Protein AF-A0A524JL14-F1 (afdb_monomer_lite)

Foldseek 3Di:
DDDDDPDDDPPPPPDDPVRVVVVVVVVLVVVLVVVLVVVVVPVPDDVLVNVLVVLVSVLVPDDPVVVVSNVVSVVVNVCSVVDDDPPPVPDDD

Structure (mmCIF, N/CA/C/O backbone):
data_AF-A0A524JL14-F1
#
_entry.id   AF-A0A524JL14-F1
#
loop_
_atom_site.group_PDB
_atom_site.id
_atom_site.type_symbol
_atom_site.label_atom_id
_atom_site.label_alt_id
_atom_site.label_comp_id
_atom_site.label_asym_id
_atom_site.label_entity_id
_atom_site.label_seq_id
_atom_site.pdbx_PDB_ins_code
_atom_site.Cartn_x
_atom_site.Cartn_y
_atom_site.Cartn_z
_atom_site.occupancy
_atom_site.B_iso_or_equiv
_atom_site.auth_seq_id
_atom_site.auth_comp_id
_atom_site.auth_asym_id
_atom_site.auth_atom_id
_atom_site.pdbx_PDB_model_num
ATOM 1 N N . MET A 1 1 ? -1.664 19.562 63.722 1.00 49.75 1 MET A N 1
ATOM 2 C CA . MET A 1 1 ? -2.438 18.529 63.011 1.00 49.75 1 MET A CA 1
ATOM 3 C C . MET A 1 1 ? -3.417 19.235 62.099 1.00 49.75 1 MET A C 1
ATOM 5 O O . MET A 1 1 ? -4.363 19.828 62.595 1.00 49.75 1 MET A O 1
ATOM 9 N N . SER A 1 2 ? -3.127 19.238 60.804 1.00 41.62 2 SER A N 1
ATOM 10 C CA . SER A 1 2 ? -4.097 19.489 59.739 1.00 41.62 2 SER A CA 1
ATOM 11 C C . SER A 1 2 ? -3.533 18.813 58.496 1.00 41.62 2 SER A C 1
ATOM 13 O O . SER A 1 2 ? -2.600 19.313 57.866 1.00 41.62 2 SER A O 1
ATOM 15 N N . GLU A 1 3 ? -4.039 17.610 58.268 1.00 54.53 3 GLU A N 1
ATOM 16 C CA . GLU A 1 3 ? -4.017 16.888 57.003 1.00 54.53 3 GLU A CA 1
ATOM 17 C C . GLU A 1 3 ? -4.436 17.834 55.879 1.00 54.53 3 GLU A C 1
ATOM 19 O O . GLU A 1 3 ? -5.479 18.462 56.023 1.00 54.53 3 GLU A O 1
ATOM 24 N N . ILE A 1 4 ? -3.652 17.923 54.802 1.00 49.28 4 ILE A N 1
ATOM 25 C CA . ILE A 1 4 ? -4.168 17.858 53.427 1.00 49.28 4 ILE A CA 1
ATOM 26 C C . ILE A 1 4 ? -3.069 17.182 52.602 1.00 49.28 4 ILE A C 1
ATOM 28 O O . ILE A 1 4 ? -2.092 17.807 52.184 1.00 49.28 4 ILE A O 1
ATOM 32 N N . GLU A 1 5 ? -3.218 15.870 52.435 1.00 45.69 5 GLU A N 1
ATOM 33 C CA . GLU A 1 5 ? -2.662 15.127 51.310 1.00 45.69 5 GLU A CA 1
ATOM 34 C C . GLU A 1 5 ? -3.152 15.813 50.030 1.00 45.69 5 GLU A C 1
ATOM 36 O O . GLU A 1 5 ? -4.340 15.777 49.712 1.00 45.69 5 GLU A O 1
ATOM 41 N N . ASN A 1 6 ? -2.256 16.485 49.307 1.00 49.31 6 ASN A N 1
ATOM 42 C CA . ASN A 1 6 ? -2.562 16.884 47.940 1.00 49.31 6 ASN A CA 1
ATOM 43 C C . ASN A 1 6 ? -2.505 15.624 47.086 1.00 49.31 6 ASN A C 1
ATOM 45 O O . ASN A 1 6 ? -1.435 15.178 46.673 1.00 49.31 6 ASN A O 1
ATOM 49 N N . ALA A 1 7 ? -3.696 15.057 46.923 1.00 46.69 7 ALA A N 1
ATOM 50 C CA . ALA A 1 7 ? -4.021 13.939 46.074 1.00 46.69 7 ALA A CA 1
ATOM 51 C C . ALA A 1 7 ? -3.339 14.049 44.707 1.00 46.69 7 ALA A C 1
ATOM 53 O O . ALA A 1 7 ? -3.404 15.072 44.021 1.00 46.69 7 ALA A O 1
ATOM 54 N N . GLU A 1 8 ? -2.716 12.936 44.337 1.00 49.84 8 GLU A N 1
ATOM 55 C CA . GLU A 1 8 ? -2.491 12.511 42.968 1.00 49.84 8 GLU A CA 1
ATOM 56 C C . GLU A 1 8 ? -3.744 12.798 42.129 1.00 49.84 8 GLU A C 1
ATOM 58 O O . GLU A 1 8 ? -4.789 12.188 42.323 1.00 49.84 8 GLU A O 1
ATOM 63 N N . ASN A 1 9 ? -3.641 13.739 41.197 1.00 47.50 9 ASN A N 1
ATOM 64 C CA . ASN A 1 9 ? -4.591 13.883 40.099 1.00 47.50 9 ASN A CA 1
ATOM 65 C C . ASN A 1 9 ? -3.782 14.089 38.818 1.00 47.50 9 ASN A C 1
ATOM 67 O O . ASN A 1 9 ? -3.784 15.145 38.192 1.00 47.50 9 ASN A O 1
ATOM 71 N N . THR A 1 10 ? -3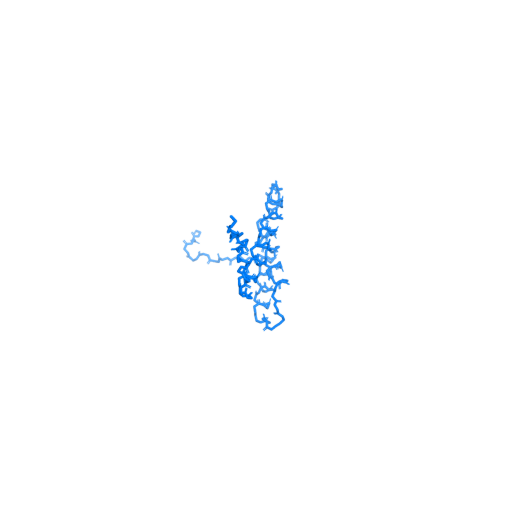.029 13.058 38.444 1.00 47.94 10 THR A N 1
ATOM 72 C CA . THR A 1 10 ? -2.734 12.808 37.037 1.00 47.94 10 THR A CA 1
ATOM 73 C C . THR A 1 10 ? -4.049 12.357 36.411 1.00 47.94 10 THR A C 1
ATOM 75 O O . THR A 1 10 ? -4.387 11.175 36.436 1.00 47.94 10 THR A O 1
ATOM 78 N N . GLU A 1 11 ? -4.833 13.319 35.919 1.00 47.31 11 GLU A N 1
ATOM 79 C CA . GLU A 1 11 ? -5.930 13.052 34.992 1.00 47.31 11 GLU A CA 1
ATOM 80 C C . GLU A 1 11 ? -5.366 12.204 33.849 1.00 47.31 11 GLU A C 1
ATOM 82 O O . GLU A 1 11 ? -4.603 12.671 33.005 1.00 47.31 11 GLU A O 1
ATOM 87 N N . ASN A 1 12 ? -5.707 10.917 33.855 1.00 52.88 12 ASN A N 1
ATOM 88 C CA . ASN A 1 12 ? -5.639 10.087 32.667 1.00 52.88 12 ASN A CA 1
ATOM 89 C C . ASN A 1 12 ? -6.726 10.640 31.737 1.00 52.88 12 ASN A C 1
ATOM 91 O O . ASN A 1 12 ? -7.866 10.178 31.776 1.00 52.88 12 ASN A O 1
ATOM 95 N N . GLU A 1 13 ? -6.406 11.692 30.977 1.00 60.47 13 GLU A N 1
ATOM 96 C CA . GLU A 1 13 ? -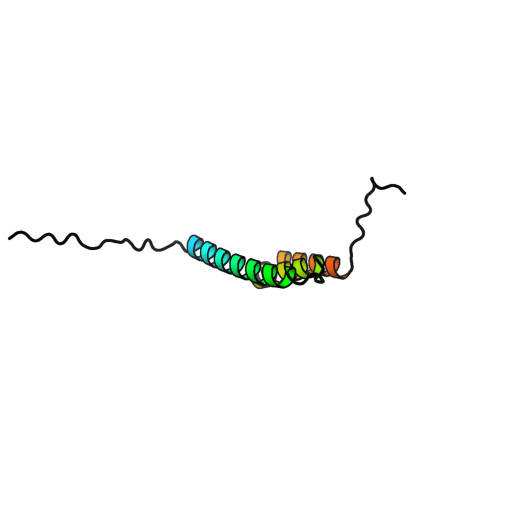7.272 12.182 29.908 1.00 60.47 13 GLU A CA 1
ATOM 97 C C . GLU A 1 13 ? -7.522 11.010 28.958 1.00 60.47 13 GLU A C 1
ATOM 99 O O . GLU A 1 13 ? -6.633 10.524 28.251 1.00 60.47 13 GLU A O 1
ATOM 104 N N . GLU A 1 14 ? -8.736 10.473 29.023 1.00 68.12 14 GLU A N 1
ATOM 105 C CA . GLU A 1 14 ? -9.123 9.325 28.231 1.00 68.12 14 GLU A CA 1
ATOM 106 C C . GLU A 1 14 ? -9.179 9.769 26.767 1.00 68.12 14 GLU A C 1
ATOM 108 O O . GLU A 1 14 ? -10.107 10.463 26.350 1.00 68.12 14 GLU A O 1
ATOM 113 N N . LYS A 1 15 ? -8.148 9.398 25.992 1.00 72.19 15 LYS A N 1
ATOM 114 C CA . LYS A 1 15 ? -8.047 9.736 24.566 1.00 72.19 15 LYS A CA 1
ATOM 115 C C . LYS A 1 15 ? -9.356 9.403 23.854 1.00 72.19 15 LYS A C 1
ATOM 117 O O . LYS A 1 15 ? -9.902 8.300 24.006 1.00 72.19 15 LYS A O 1
ATOM 122 N N . THR A 1 16 ? -9.836 10.338 23.046 1.00 80.94 16 THR A N 1
ATOM 123 C CA . THR A 1 16 ? -11.016 10.133 22.208 1.00 80.94 16 THR A CA 1
ATOM 124 C C . THR A 1 16 ? -10.781 8.974 21.237 1.00 80.94 16 THR A C 1
ATOM 126 O O . THR A 1 16 ? -9.648 8.662 20.868 1.00 80.94 16 THR A O 1
ATOM 129 N N . GLU A 1 17 ? -11.855 8.336 20.771 1.00 73.19 17 GLU A N 1
ATOM 130 C CA . GLU A 1 17 ? -11.767 7.239 19.794 1.00 73.19 17 GLU A CA 1
ATOM 131 C C . GLU A 1 17 ? -10.983 7.643 18.533 1.00 73.19 17 GLU A C 1
ATOM 133 O O . GLU A 1 17 ? -10.196 6.872 17.992 1.00 73.19 17 GLU A O 1
ATOM 138 N N . ARG A 1 18 ? -11.126 8.902 18.110 1.00 66.31 18 ARG A N 1
ATOM 139 C CA . ARG A 1 18 ? -10.379 9.459 16.982 1.00 66.31 18 ARG A CA 1
ATOM 140 C C . ARG A 1 18 ? -8.876 9.539 17.257 1.00 66.31 18 ARG A C 1
ATOM 142 O O . ARG A 1 18 ? -8.088 9.236 16.368 1.00 66.31 18 ARG A O 1
ATOM 149 N N . GLU A 1 19 ? -8.472 9.944 18.456 1.00 66.94 19 GLU A N 1
ATOM 150 C CA . GLU A 1 19 ? -7.058 10.041 18.840 1.00 66.94 19 GLU A CA 1
ATOM 151 C C . GLU A 1 19 ? -6.419 8.662 18.987 1.00 66.94 19 GLU A C 1
ATOM 153 O O . GLU A 1 19 ? -5.306 8.457 18.510 1.00 66.94 19 GLU A O 1
ATOM 158 N N . LYS A 1 20 ? -7.153 7.696 19.553 1.00 74.75 20 LYS A N 1
ATOM 159 C CA . LYS A 1 20 ? -6.730 6.289 19.613 1.00 74.75 20 LYS A CA 1
ATOM 160 C C . LYS A 1 20 ? -6.513 5.717 18.211 1.00 74.75 20 LYS A C 1
ATOM 162 O O . LYS A 1 20 ? -5.491 5.085 17.959 1.00 74.75 20 LYS A O 1
ATOM 167 N N . GLN A 1 21 ? -7.430 5.992 17.281 1.00 67.00 21 GLN A N 1
ATOM 168 C CA . GLN A 1 21 ? -7.286 5.588 15.881 1.00 67.00 21 GLN A CA 1
ATOM 169 C C . GLN A 1 21 ? -6.085 6.260 15.214 1.00 67.00 21 GLN A C 1
ATOM 171 O O . GLN A 1 21 ? -5.317 5.584 14.541 1.00 67.00 21 GLN A O 1
ATOM 176 N N . MET A 1 22 ? -5.881 7.565 15.416 1.00 65.12 22 MET A N 1
ATOM 177 C CA . MET A 1 22 ? -4.726 8.278 14.857 1.00 65.12 22 MET A CA 1
ATOM 178 C C . MET A 1 22 ? -3.390 7.749 15.392 1.00 65.12 22 MET A C 1
ATOM 180 O O . MET A 1 22 ? -2.440 7.640 14.624 1.00 65.12 22 MET A O 1
ATOM 184 N N . GLU A 1 23 ? -3.316 7.389 16.673 1.00 71.25 23 GLU A N 1
ATOM 185 C CA . GLU A 1 23 ? -2.122 6.795 17.283 1.00 71.25 23 GLU A CA 1
ATOM 186 C C . GLU A 1 23 ? -1.847 5.384 16.743 1.00 71.25 23 GLU A C 1
ATOM 188 O O . GLU A 1 23 ? -0.720 5.089 16.353 1.00 71.25 23 GLU A O 1
ATOM 193 N N . LEU A 1 24 ? -2.885 4.550 16.612 1.00 67.12 24 LEU A N 1
ATOM 194 C CA . LEU A 1 24 ? -2.801 3.247 15.940 1.00 67.12 24 LEU A CA 1
ATOM 195 C C . LEU A 1 24 ? -2.325 3.384 14.488 1.00 67.12 24 LEU A C 1
ATOM 197 O O . LEU A 1 24 ? -1.414 2.670 14.077 1.00 67.12 24 LEU A O 1
ATOM 201 N N . PHE A 1 25 ? -2.884 4.329 13.725 1.00 64.56 25 PHE A N 1
ATOM 202 C CA . PHE A 1 25 ? -2.423 4.623 12.365 1.00 64.56 25 PHE A CA 1
ATOM 203 C C . PHE A 1 25 ? -0.963 5.098 12.342 1.00 64.56 25 PHE A C 1
ATOM 205 O O . PHE A 1 25 ? -0.226 4.719 11.437 1.00 64.56 25 PHE A O 1
ATOM 212 N N . GLY A 1 26 ? -0.530 5.886 13.330 1.00 65.75 26 GLY A N 1
ATOM 213 C CA . GLY A 1 26 ? 0.862 6.319 13.478 1.00 65.75 26 GLY A CA 1
ATOM 214 C C . GLY A 1 26 ? 1.828 5.150 13.676 1.00 65.75 26 GLY A C 1
ATOM 215 O O . GLY A 1 26 ? 2.805 5.042 12.941 1.00 65.75 26 GLY A O 1
ATOM 216 N N . ILE A 1 27 ? 1.508 4.226 14.586 1.00 65.06 27 ILE A N 1
ATOM 217 C CA . ILE A 1 27 ? 2.313 3.019 14.852 1.00 65.06 27 ILE A CA 1
ATOM 218 C C . ILE A 1 27 ? 2.427 2.148 13.588 1.00 65.06 27 ILE A C 1
ATOM 220 O O . ILE A 1 27 ? 3.511 1.709 13.213 1.00 65.06 27 ILE A O 1
ATOM 224 N N . VAL A 1 28 ? 1.314 1.964 12.873 1.00 68.75 28 VAL A N 1
ATOM 225 C CA . VAL A 1 28 ? 1.255 1.195 11.617 1.00 68.75 28 VAL A CA 1
ATOM 226 C C . VAL A 1 28 ? 2.111 1.838 10.511 1.00 68.75 28 VAL A C 1
ATOM 228 O O . VAL A 1 28 ? 2.721 1.126 9.710 1.00 68.75 28 VAL A O 1
ATOM 231 N N . LEU A 1 29 ? 2.202 3.172 10.468 1.00 69.44 29 LEU A N 1
ATOM 232 C CA . LEU A 1 29 ? 3.073 3.894 9.532 1.00 69.44 29 LEU A CA 1
ATOM 233 C C . LEU A 1 29 ? 4.562 3.765 9.885 1.00 69.44 29 LEU A C 1
ATOM 235 O O . LEU A 1 29 ? 5.384 3.645 8.976 1.00 69.44 29 LEU A O 1
ATOM 239 N N . GLU A 1 30 ? 4.918 3.762 11.170 1.00 74.38 30 GLU A N 1
ATOM 240 C CA . GLU A 1 30 ? 6.305 3.581 11.629 1.00 74.38 30 GLU A CA 1
ATOM 241 C C . GLU A 1 30 ? 6.835 2.167 11.331 1.00 74.38 30 GLU A C 1
ATOM 243 O O . GLU A 1 30 ? 7.975 2.002 10.873 1.00 74.38 30 GLU A O 1
ATOM 248 N N . ASP A 1 31 ? 5.996 1.145 11.517 1.00 71.25 31 ASP A N 1
ATOM 249 C CA . ASP A 1 31 ? 6.320 -0.244 11.171 1.00 71.25 31 ASP A CA 1
ATOM 250 C C . ASP A 1 31 ? 6.512 -0.413 9.659 1.00 71.25 31 ASP A C 1
ATOM 252 O O . ASP A 1 31 ? 7.489 -1.028 9.207 1.00 71.25 31 ASP A O 1
ATOM 256 N N . LEU A 1 32 ? 5.626 0.201 8.868 1.00 66.06 32 LEU A N 1
ATOM 257 C CA . LEU A 1 32 ? 5.748 0.259 7.416 1.00 66.06 32 LEU A CA 1
ATOM 258 C C . LEU A 1 32 ? 7.075 0.920 7.019 1.00 66.06 32 LEU A C 1
ATOM 260 O O . LEU A 1 32 ? 7.869 0.320 6.291 1.00 66.06 32 LEU A O 1
ATOM 264 N N . GLU A 1 33 ? 7.368 2.115 7.540 1.00 72.44 33 GLU A N 1
ATOM 265 C CA . GLU A 1 33 ? 8.606 2.847 7.254 1.00 72.44 33 GLU A CA 1
ATOM 266 C C . GLU A 1 33 ? 9.855 2.020 7.601 1.00 72.44 33 GLU A C 1
ATOM 268 O O . GLU A 1 33 ? 10.836 2.008 6.848 1.00 72.44 33 GLU A O 1
ATOM 273 N N . THR A 1 34 ? 9.816 1.278 8.708 1.00 79.00 34 THR A N 1
ATOM 274 C CA . THR A 1 34 ? 10.907 0.398 9.139 1.00 79.00 34 THR A CA 1
ATOM 275 C C . THR A 1 34 ? 11.118 -0.763 8.172 1.00 79.00 34 THR A C 1
ATOM 277 O O . THR A 1 34 ? 12.250 -0.984 7.725 1.00 79.00 34 THR A O 1
ATOM 280 N N . MET A 1 35 ? 10.050 -1.467 7.789 1.00 72.31 35 MET A N 1
ATOM 281 C CA . MET A 1 35 ? 10.106 -2.552 6.802 1.00 72.31 35 MET A CA 1
ATOM 282 C C . MET A 1 35 ? 10.684 -2.057 5.466 1.00 72.31 35 MET A C 1
ATOM 284 O O . MET A 1 35 ? 11.527 -2.712 4.846 1.00 72.31 35 MET A O 1
ATOM 288 N N . ILE A 1 36 ? 10.297 -0.854 5.046 1.00 66.19 36 ILE A N 1
ATOM 289 C CA . ILE A 1 36 ? 10.755 -0.243 3.796 1.00 66.19 36 ILE A CA 1
ATOM 290 C C . ILE A 1 36 ? 12.222 0.150 3.870 1.00 66.19 36 ILE A C 1
ATOM 292 O O . ILE A 1 36 ? 12.983 -0.162 2.957 1.00 66.19 36 ILE A O 1
ATOM 296 N N . LYS A 1 37 ? 12.645 0.820 4.948 1.00 72.56 37 LYS A N 1
ATOM 297 C CA . LYS A 1 37 ? 14.055 1.172 5.166 1.00 72.56 37 LYS A CA 1
ATOM 298 C C . LYS A 1 37 ? 14.941 -0.070 5.178 1.00 72.56 37 LYS A C 1
ATOM 300 O O . LYS A 1 37 ? 16.105 0.018 4.801 1.00 72.56 37 LYS A O 1
ATOM 305 N N . GLN A 1 38 ? 14.421 -1.221 5.598 1.00 74.50 38 GLN A N 1
ATOM 306 C CA . GLN A 1 38 ? 15.134 -2.493 5.510 1.00 74.50 38 GLN A CA 1
ATOM 307 C C . GLN A 1 38 ? 15.200 -3.014 4.066 1.00 74.50 38 GLN A C 1
ATOM 309 O O . GLN A 1 38 ? 16.293 -3.333 3.595 1.00 74.50 38 GLN A O 1
ATOM 314 N N . LYS A 1 39 ? 14.082 -3.041 3.328 1.00 67.06 39 LYS A N 1
ATOM 315 C CA . LYS A 1 39 ? 14.053 -3.477 1.916 1.00 67.06 39 LYS A CA 1
ATOM 316 C C . LYS A 1 39 ? 14.870 -2.567 0.987 1.00 67.06 39 LYS A C 1
ATOM 318 O O . LYS A 1 39 ? 15.586 -3.075 0.130 1.00 67.06 39 LYS A O 1
ATOM 323 N N . SER A 1 40 ? 14.860 -1.251 1.200 1.00 63.69 40 SER A N 1
ATOM 324 C CA . SER A 1 40 ? 15.587 -0.268 0.378 1.00 63.69 40 SER A CA 1
ATOM 325 C C . SER A 1 40 ? 17.102 -0.257 0.601 1.00 63.69 40 SER A C 1
ATOM 327 O O . SER A 1 40 ? 17.852 0.205 -0.256 1.00 63.69 40 SER A O 1
ATOM 329 N N . ARG A 1 41 ? 17.586 -0.804 1.725 1.00 69.69 41 ARG A N 1
ATOM 330 C CA . ARG A 1 41 ? 19.027 -1.030 1.955 1.00 69.69 41 ARG A CA 1
ATOM 331 C C . ARG A 1 41 ? 19.609 -2.110 1.041 1.00 69.69 41 AR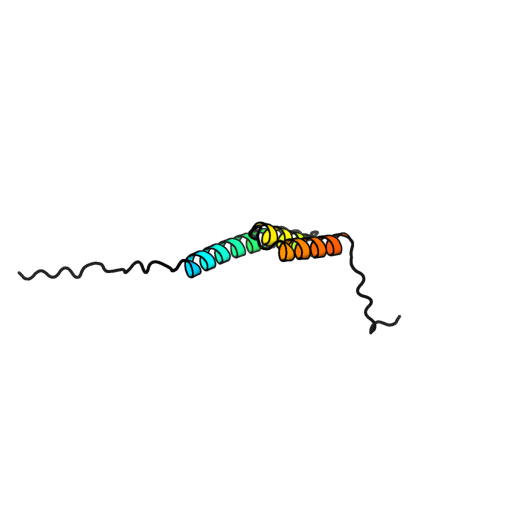G A C 1
ATOM 333 O O . ARG A 1 41 ? 20.829 -2.174 0.891 1.00 69.69 41 ARG A O 1
ATOM 340 N N . HIS A 1 42 ? 18.766 -2.932 0.422 1.00 68.31 42 HIS A N 1
ATOM 341 C CA . HIS A 1 42 ? 19.185 -3.890 -0.589 1.00 68.31 42 HIS A CA 1
ATOM 342 C C . HIS A 1 42 ? 19.316 -3.131 -1.913 1.00 68.31 42 HIS A C 1
ATOM 344 O O . HIS A 1 42 ? 18.324 -2.710 -2.500 1.00 68.31 42 HIS A O 1
ATOM 350 N N . ARG A 1 43 ? 20.559 -2.915 -2.365 1.00 58.44 43 ARG A N 1
ATOM 351 C CA . ARG A 1 43 ? 20.899 -2.089 -3.545 1.00 58.44 43 ARG A CA 1
ATOM 352 C C . ARG A 1 43 ? 20.265 -2.549 -4.865 1.00 58.44 43 ARG A C 1
ATOM 354 O O . ARG A 1 43 ? 20.373 -1.833 -5.853 1.00 58.44 43 ARG A O 1
ATOM 361 N N . GLU A 1 44 ? 19.638 -3.719 -4.882 1.00 73.12 44 GLU A N 1
ATOM 362 C CA . GLU A 1 44 ? 19.081 -4.350 -6.078 1.00 73.12 44 GLU A CA 1
ATOM 363 C C . GLU A 1 44 ? 17.549 -4.310 -6.131 1.00 73.12 44 GLU A C 1
ATOM 365 O O . GLU A 1 44 ? 16.986 -4.740 -7.130 1.00 73.12 44 GLU A O 1
ATOM 370 N N . THR A 1 45 ? 16.864 -3.784 -5.107 1.00 71.38 45 THR A N 1
ATOM 371 C CA . THR A 1 45 ? 15.393 -3.741 -5.092 1.00 71.38 45 THR A CA 1
ATOM 372 C C . THR A 1 45 ? 14.874 -2.617 -6.000 1.00 71.38 45 THR A C 1
ATOM 374 O O . THR A 1 45 ? 15.142 -1.442 -5.721 1.00 71.38 45 THR A O 1
ATOM 377 N N . PRO A 1 46 ? 14.102 -2.921 -7.060 1.00 80.81 46 PRO A N 1
ATOM 378 C CA . PRO A 1 46 ? 13.432 -1.904 -7.862 1.00 80.81 46 PRO A CA 1
ATOM 379 C C . PRO A 1 46 ? 12.474 -1.059 -7.011 1.00 80.81 46 PRO A C 1
ATOM 381 O O . PRO A 1 46 ? 11.707 -1.588 -6.210 1.00 80.81 46 PRO A O 1
ATOM 384 N N . MET A 1 47 ? 12.455 0.262 -7.224 1.00 79.31 47 MET A N 1
ATOM 385 C CA . MET A 1 47 ? 11.514 1.163 -6.535 1.00 79.31 47 MET A CA 1
ATOM 386 C C . MET A 1 47 ? 10.049 0.753 -6.763 1.00 79.31 47 MET A C 1
ATOM 388 O O . MET A 1 47 ? 9.216 0.910 -5.875 1.00 79.31 47 MET A O 1
ATOM 392 N N . THR A 1 48 ? 9.744 0.182 -7.931 1.00 82.88 48 THR A N 1
ATOM 393 C CA . THR A 1 48 ? 8.421 -0.358 -8.258 1.00 82.88 48 THR A CA 1
ATOM 394 C C . THR A 1 48 ? 7.967 -1.415 -7.253 1.00 82.88 48 THR A C 1
ATOM 396 O O . THR A 1 48 ? 6.824 -1.362 -6.812 1.00 82.88 48 THR A O 1
ATOM 399 N N . ASP A 1 49 ? 8.857 -2.317 -6.837 1.00 81.69 49 ASP A N 1
ATOM 400 C CA . ASP A 1 49 ? 8.523 -3.385 -5.889 1.00 81.69 49 ASP A CA 1
ATOM 401 C C . ASP A 1 49 ? 8.234 -2.803 -4.501 1.00 81.69 49 ASP A C 1
ATOM 403 O O . ASP A 1 49 ? 7.246 -3.159 -3.863 1.00 81.69 49 ASP A O 1
ATOM 407 N N . VAL A 1 50 ? 9.030 -1.812 -4.079 1.00 80.88 50 VAL A N 1
ATOM 408 C CA . VAL A 1 50 ? 8.800 -1.077 -2.826 1.00 80.88 50 VAL A CA 1
ATOM 409 C C . VAL A 1 50 ? 7.439 -0.375 -2.841 1.00 80.88 50 VAL A C 1
ATOM 411 O O . VAL A 1 50 ? 6.713 -0.417 -1.856 1.00 80.88 50 VAL A O 1
ATOM 414 N N . MET A 1 51 ? 7.068 0.266 -3.948 1.00 82.12 51 MET A N 1
ATOM 415 C CA . MET A 1 51 ? 5.785 0.963 -4.065 1.00 82.12 51 MET A CA 1
ATOM 416 C C . MET A 1 51 ? 4.587 0.004 -4.119 1.00 82.12 51 MET A C 1
ATOM 418 O O . MET A 1 51 ? 3.524 0.343 -3.601 1.00 82.12 51 MET A O 1
ATOM 422 N N . ILE A 1 52 ? 4.745 -1.183 -4.713 1.00 86.62 52 ILE A N 1
ATOM 423 C CA . ILE A 1 52 ? 3.713 -2.228 -4.684 1.00 86.62 52 ILE A CA 1
ATOM 424 C C . ILE A 1 52 ? 3.487 -2.694 -3.244 1.00 86.62 52 ILE A C 1
ATOM 426 O O . ILE A 1 52 ? 2.342 -2.692 -2.797 1.00 86.62 52 ILE A O 1
ATOM 430 N N . ASP A 1 53 ? 4.560 -2.958 -2.488 1.00 82.06 53 ASP A N 1
ATOM 431 C CA . ASP A 1 53 ? 4.457 -3.327 -1.070 1.00 82.06 53 ASP A CA 1
ATOM 432 C C . ASP A 1 53 ? 3.664 -2.276 -0.258 1.00 82.06 53 ASP A C 1
ATOM 434 O O . ASP A 1 53 ? 2.868 -2.626 0.613 1.00 82.06 53 ASP A O 1
ATOM 438 N N . TRP A 1 54 ? 3.851 -0.976 -0.539 1.00 81.50 54 TRP A N 1
ATOM 439 C CA . TRP A 1 54 ? 3.125 0.101 0.159 1.00 81.50 54 TRP A CA 1
ATOM 440 C C . TRP A 1 54 ? 1.634 0.069 -0.140 1.00 81.50 54 TRP A C 1
ATOM 442 O O . TRP A 1 54 ? 0.813 0.290 0.749 1.00 81.50 54 TRP A O 1
ATOM 452 N N . LEU A 1 55 ? 1.291 -0.156 -1.405 1.00 87.19 55 LEU A N 1
ATOM 453 C CA . LEU A 1 55 ? -0.087 -0.173 -1.865 1.00 87.19 55 LEU A CA 1
ATOM 454 C C . LEU A 1 55 ? -0.835 -1.386 -1.311 1.00 87.19 55 LEU A C 1
ATOM 456 O O . LEU A 1 55 ? -1.958 -1.225 -0.842 1.00 87.19 55 LEU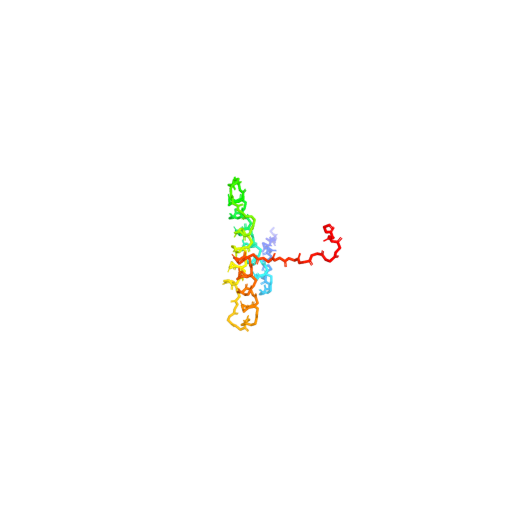 A O 1
ATOM 460 N N . GLU A 1 56 ? -0.206 -2.561 -1.298 1.00 86.31 56 GLU A N 1
ATOM 461 C CA . GLU A 1 56 ? -0.779 -3.778 -0.712 1.00 86.31 56 GLU A CA 1
ATOM 462 C C . GLU A 1 56 ? -0.973 -3.643 0.800 1.00 86.31 56 GLU A C 1
ATOM 464 O O . GLU A 1 56 ? -2.034 -3.987 1.324 1.00 86.31 56 GLU A O 1
ATOM 469 N N . PHE A 1 57 ? 0.006 -3.070 1.503 1.00 81.69 57 PHE A N 1
ATOM 470 C CA . PHE A 1 57 ? -0.124 -2.807 2.933 1.00 81.69 57 PHE A CA 1
ATOM 471 C C . PHE A 1 57 ? -1.227 -1.788 3.231 1.00 81.69 57 PHE A C 1
ATOM 473 O O . PHE A 1 57 ? -2.067 -2.022 4.094 1.00 81.69 57 PHE A O 1
ATOM 480 N N . ALA A 1 58 ? -1.276 -0.674 2.495 1.00 81.88 58 ALA A N 1
ATOM 481 C CA . ALA A 1 58 ? -2.345 0.307 2.651 1.00 81.88 58 ALA A CA 1
ATOM 482 C C . ALA A 1 58 ? -3.720 -0.325 2.391 1.00 81.88 58 ALA A C 1
ATOM 484 O O . ALA A 1 58 ? -4.665 -0.061 3.131 1.00 81.88 58 ALA A O 1
ATOM 485 N N . GLN A 1 59 ? -3.822 -1.197 1.384 1.00 84.88 59 GLN A N 1
ATOM 486 C CA . GLN A 1 59 ? -5.045 -1.928 1.071 1.00 84.88 59 GLN A CA 1
ATOM 487 C C . GLN A 1 59 ? -5.464 -2.882 2.194 1.00 84.88 59 GLN A C 1
ATOM 489 O O . GLN A 1 59 ? -6.652 -2.965 2.495 1.00 84.88 59 GLN A O 1
ATOM 494 N N . SER A 1 60 ? -4.518 -3.565 2.848 1.00 79.94 60 SER A N 1
ATOM 495 C CA . SER A 1 60 ? -4.830 -4.500 3.938 1.00 79.94 60 SER A CA 1
ATOM 496 C C . SER A 1 60 ? -5.405 -3.812 5.180 1.00 79.94 60 SER A C 1
ATOM 498 O O . SER A 1 60 ? -6.014 -4.478 6.012 1.00 79.94 60 SER A O 1
ATOM 500 N N . GLN A 1 61 ? -5.196 -2.499 5.327 1.00 77.81 61 GLN A N 1
ATOM 501 C CA . GLN A 1 61 ? -5.763 -1.689 6.411 1.00 77.81 61 GLN A CA 1
ATOM 502 C C . GLN A 1 61 ? -7.148 -1.111 6.060 1.00 77.81 61 GLN A C 1
ATOM 504 O O . GLN A 1 61 ? -7.795 -0.506 6.917 1.00 77.81 61 GLN A O 1
ATOM 509 N N . LEU A 1 62 ? -7.611 -1.249 4.810 1.00 82.06 62 LEU A N 1
ATOM 510 C CA . LEU A 1 62 ? -8.902 -0.716 4.379 1.00 82.06 62 LEU A CA 1
ATOM 511 C C . LEU A 1 62 ? -10.044 -1.671 4.730 1.00 82.06 62 LEU A C 1
ATOM 513 O O . LEU A 1 62 ? -10.050 -2.840 4.358 1.00 82.06 62 LEU A O 1
ATOM 517 N N . ASP A 1 63 ? -11.065 -1.118 5.380 1.00 77.88 63 ASP A N 1
ATOM 518 C CA . ASP A 1 63 ? -12.342 -1.791 5.624 1.00 77.88 63 ASP A CA 1
ATOM 519 C C . ASP A 1 63 ? -13.027 -2.172 4.292 1.00 77.88 63 ASP A C 1
ATOM 521 O O . ASP A 1 63 ? -12.951 -1.442 3.295 1.00 77.88 63 ASP A O 1
ATOM 525 N N . GLU A 1 64 ? -13.749 -3.294 4.276 1.00 76.62 64 GLU A N 1
ATOM 526 C CA . GLU A 1 64 ? -14.375 -3.875 3.081 1.00 76.62 64 GLU A CA 1
ATOM 527 C C . GLU A 1 64 ? -15.349 -2.907 2.397 1.00 76.62 64 GLU A C 1
ATOM 529 O O . GLU A 1 64 ? -15.523 -2.948 1.178 1.00 76.62 64 GLU A O 1
ATOM 534 N N . LYS A 1 65 ? -15.932 -1.963 3.149 1.00 80.50 65 LYS A N 1
ATOM 535 C CA . LYS A 1 65 ? -16.811 -0.913 2.605 1.00 80.50 65 LYS A CA 1
ATOM 536 C C . LYS A 1 65 ? -16.123 0.024 1.602 1.00 80.50 65 LYS A C 1
ATOM 538 O O . LYS A 1 65 ? -16.808 0.683 0.821 1.00 80.50 65 LYS A O 1
ATOM 543 N N . TYR A 1 66 ? -14.789 0.079 1.573 1.00 81.31 66 TYR A N 1
ATOM 544 C CA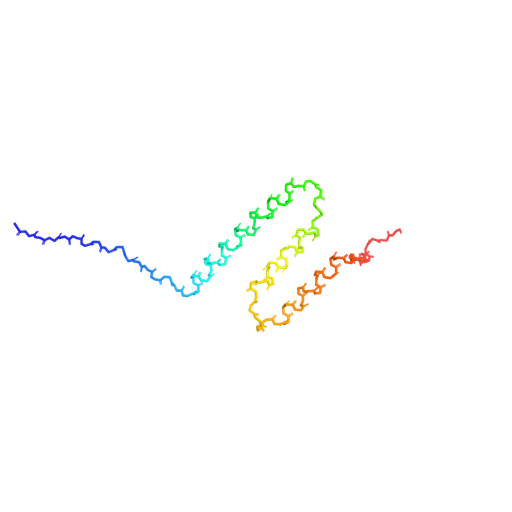 . TYR A 1 66 ? -14.010 0.899 0.638 1.00 81.31 66 TYR A CA 1
ATOM 545 C C . TYR A 1 66 ? -13.681 0.164 -0.674 1.00 81.31 66 TYR A C 1
ATOM 547 O O . TYR A 1 66 ? -12.603 0.339 -1.246 1.00 81.31 66 TYR A O 1
ATOM 555 N N . VAL A 1 67 ? -14.631 -0.619 -1.205 1.00 79.19 67 VAL A N 1
ATOM 556 C CA . VAL A 1 67 ? -14.482 -1.440 -2.427 1.00 79.19 67 VAL A CA 1
ATOM 557 C C . VAL A 1 67 ? -13.876 -0.665 -3.605 1.00 79.19 67 VAL A C 1
ATOM 559 O O . VAL A 1 67 ? -12.985 -1.169 -4.287 1.00 79.19 67 VAL A O 1
ATOM 562 N N . ASN A 1 68 ? -14.308 0.578 -3.834 1.00 77.00 68 ASN A N 1
ATOM 563 C CA . ASN A 1 68 ? -13.801 1.403 -4.939 1.00 77.00 68 ASN A CA 1
ATOM 564 C C . ASN A 1 68 ? -12.318 1.777 -4.772 1.00 77.00 68 ASN A C 1
ATOM 566 O O . ASN A 1 68 ? -11.574 1.826 -5.756 1.00 77.00 68 ASN A O 1
ATOM 570 N N . VAL A 1 69 ? -11.878 2.021 -3.534 1.00 81.06 69 VAL A N 1
ATOM 571 C CA . VAL A 1 69 ? -10.476 2.328 -3.220 1.00 81.06 69 VAL A CA 1
ATOM 572 C C . VAL A 1 69 ? -9.633 1.067 -3.400 1.00 81.06 69 VAL A C 1
ATOM 574 O O . VAL A 1 69 ? -8.627 1.113 -4.104 1.00 81.06 69 VAL A O 1
ATOM 577 N N . ASN A 1 70 ? -10.113 -0.077 -2.901 1.00 84.75 70 ASN A N 1
ATOM 578 C CA . ASN A 1 70 ? -9.480 -1.380 -3.116 1.00 84.75 70 ASN A CA 1
ATOM 579 C C . ASN A 1 70 ? -9.314 -1.696 -4.612 1.00 84.75 70 ASN A C 1
ATOM 581 O O . ASN A 1 70 ? -8.233 -2.087 -5.047 1.00 84.75 70 ASN A O 1
ATOM 585 N N . HIS A 1 71 ? -10.350 -1.470 -5.426 1.00 81.12 71 HIS A N 1
ATOM 586 C CA . HIS A 1 71 ? -10.269 -1.676 -6.872 1.00 81.12 71 HIS A CA 1
ATOM 587 C C . HIS A 1 71 ? -9.249 -0.743 -7.543 1.00 81.12 71 HIS A C 1
ATOM 589 O O . HIS A 1 71 ? -8.517 -1.164 -8.438 1.00 81.12 71 HIS A O 1
ATOM 595 N N . THR A 1 72 ? -9.177 0.515 -7.106 1.00 81.50 72 THR A N 1
ATOM 596 C CA . THR A 1 72 ? -8.213 1.494 -7.629 1.00 81.50 72 THR A CA 1
ATOM 597 C C . THR A 1 72 ? -6.777 1.088 -7.307 1.00 81.50 72 THR A C 1
ATOM 599 O O . THR A 1 72 ? -5.939 1.083 -8.207 1.00 81.50 72 THR A O 1
ATOM 602 N N . ILE A 1 73 ? -6.509 0.670 -6.067 1.00 88.50 73 ILE A N 1
ATOM 603 C CA . ILE A 1 73 ? -5.194 0.170 -5.644 1.00 88.50 73 ILE A CA 1
ATOM 604 C C . ILE A 1 73 ? -4.770 -1.035 -6.496 1.00 88.50 73 ILE A C 1
ATOM 606 O O . ILE A 1 73 ? -3.688 -1.016 -7.081 1.00 88.50 73 ILE A O 1
ATOM 610 N N . ASN A 1 74 ? -5.659 -2.017 -6.680 1.00 87.06 74 ASN A N 1
ATOM 611 C CA . ASN A 1 74 ? -5.392 -3.184 -7.531 1.00 87.06 74 ASN A CA 1
ATOM 612 C C . ASN A 1 74 ? -5.023 -2.798 -8.971 1.00 87.06 74 ASN A C 1
ATOM 614 O O . ASN A 1 74 ? -4.138 -3.402 -9.576 1.00 87.06 74 ASN A O 1
ATOM 618 N N . ARG A 1 75 ? -5.685 -1.780 -9.540 1.00 84.44 75 ARG A N 1
ATOM 619 C CA . ARG A 1 75 ? -5.359 -1.286 -10.887 1.00 84.44 75 ARG A CA 1
ATOM 620 C C . ARG A 1 75 ? -3.985 -0.627 -10.938 1.00 84.44 75 ARG A C 1
ATOM 622 O O . ARG A 1 75 ? -3.275 -0.830 -11.917 1.00 84.44 75 ARG A O 1
ATOM 629 N N . ILE A 1 76 ? -3.611 0.144 -9.918 1.00 86.19 76 ILE A N 1
ATOM 630 C CA . ILE A 1 76 ? -2.291 0.783 -9.846 1.00 86.19 76 ILE A CA 1
ATOM 631 C C . ILE A 1 76 ? -1.202 -0.290 -9.765 1.00 86.19 76 ILE A C 1
ATOM 633 O O . ILE A 1 76 ? -0.301 -0.280 -10.599 1.00 86.19 76 ILE A O 1
ATOM 637 N N . ILE A 1 77 ? -1.334 -1.268 -8.861 1.00 88.31 77 ILE A N 1
ATOM 638 C CA . ILE A 1 77 ? -0.399 -2.401 -8.741 1.00 88.31 77 ILE A CA 1
ATOM 639 C C . ILE A 1 77 ? -0.258 -3.137 -10.082 1.00 88.31 77 ILE A C 1
ATOM 641 O O . ILE A 1 77 ? 0.852 -3.397 -10.548 1.00 88.31 77 ILE A O 1
ATOM 645 N N . TYR A 1 78 ? -1.377 -3.406 -10.763 1.00 85.06 78 TYR A N 1
ATOM 646 C CA . TYR A 1 78 ? -1.357 -4.030 -12.086 1.00 85.06 78 TYR A CA 1
ATOM 647 C C . TYR A 1 78 ? -0.552 -3.219 -13.116 1.00 85.06 78 TYR A C 1
ATOM 649 O O . TYR A 1 78 ? 0.271 -3.785 -13.837 1.00 85.06 78 TYR A O 1
ATOM 657 N N . LEU A 1 79 ? -0.764 -1.900 -13.187 1.00 82.56 79 LEU A N 1
ATOM 658 C CA . LEU A 1 79 ? -0.022 -1.020 -14.098 1.00 82.56 79 LEU A CA 1
ATOM 659 C C . LEU A 1 79 ? 1.476 -0.999 -13.766 1.00 82.56 79 LEU A C 1
ATOM 661 O O . LEU A 1 79 ? 2.304 -1.011 -14.674 1.00 82.56 79 LEU A O 1
ATOM 665 N N . MET A 1 80 ? 1.824 -1.032 -12.479 1.00 85.94 80 MET A N 1
ATOM 666 C CA . MET A 1 80 ? 3.210 -1.068 -12.013 1.00 85.94 80 MET A CA 1
ATOM 667 C C . MET A 1 80 ? 3.921 -2.371 -12.398 1.00 85.94 80 MET A C 1
ATOM 669 O O . MET A 1 80 ? 5.056 -2.322 -12.864 1.00 85.94 80 MET A O 1
ATOM 673 N N . HIS A 1 81 ? 3.242 -3.521 -12.320 1.00 84.31 81 HIS A N 1
ATOM 674 C CA . HIS A 1 81 ? 3.792 -4.800 -12.785 1.00 84.31 81 HIS A CA 1
ATOM 675 C C . HIS A 1 81 ? 3.961 -4.890 -14.303 1.00 84.31 81 HIS A C 1
ATOM 677 O O . HIS A 1 81 ? 4.862 -5.574 -14.787 1.00 84.31 81 HIS A O 1
ATOM 683 N N . LYS A 1 82 ? 3.063 -4.267 -15.072 1.00 81.94 82 LYS A N 1
ATOM 684 C CA . LYS A 1 82 ? 3.097 -4.329 -16.541 1.00 81.94 82 LYS A CA 1
ATOM 685 C C . LYS A 1 82 ? 4.020 -3.288 -17.170 1.00 81.94 82 LYS A C 1
ATOM 687 O O . LYS A 1 82 ? 4.366 -3.443 -18.339 1.00 81.94 82 LYS A O 1
ATOM 692 N N . GLY A 1 83 ? 4.431 -2.281 -16.400 1.00 68.06 83 GLY A N 1
ATOM 693 C CA . GLY A 1 83 ? 5.093 -1.092 -16.916 1.00 68.06 83 GLY A CA 1
ATOM 694 C C . GLY A 1 83 ? 4.093 -0.178 -17.627 1.00 68.06 83 GLY A C 1
ATOM 695 O O . GLY A 1 83 ? 3.163 -0.632 -18.294 1.00 68.06 83 GLY A O 1
ATOM 696 N N . PHE A 1 84 ? 4.280 1.132 -17.484 1.00 67.00 84 PHE A N 1
ATOM 697 C CA . PHE A 1 84 ? 3.486 2.133 -18.188 1.00 67.00 84 PHE A CA 1
ATOM 698 C C . PHE A 1 84 ? 4.423 3.023 -18.999 1.00 67.00 84 PHE A C 1
ATOM 700 O O . PHE A 1 84 ? 5.386 3.564 -18.456 1.00 67.00 84 PHE A O 1
ATOM 707 N N . VAL A 1 85 ? 4.150 3.167 -20.294 1.00 57.69 85 VAL A N 1
ATOM 708 C CA . VAL A 1 85 ? 4.805 4.177 -21.126 1.00 57.69 85 VAL A CA 1
ATOM 709 C C . VAL A 1 85 ? 3.966 5.438 -21.000 1.00 57.69 85 VAL A C 1
ATOM 711 O O . VAL A 1 85 ? 2.836 5.491 -21.482 1.00 57.69 85 VAL A O 1
ATOM 714 N N . ILE A 1 86 ? 4.488 6.435 -20.289 1.00 59.62 86 ILE A N 1
ATOM 715 C CA . ILE A 1 86 ? 3.945 7.788 -20.372 1.00 59.62 86 ILE A CA 1
ATOM 716 C C . ILE A 1 86 ? 4.543 8.367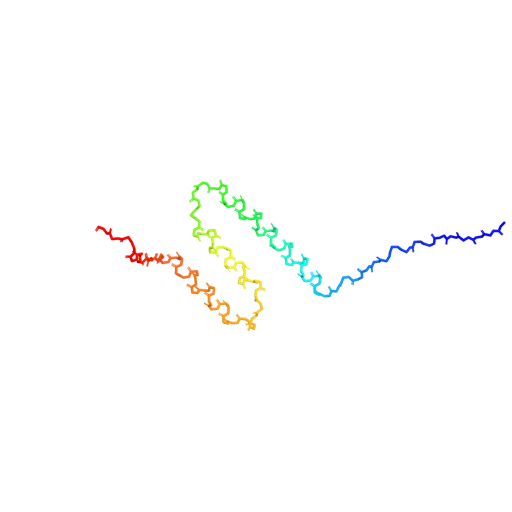 -21.647 1.00 59.62 86 ILE A C 1
ATOM 718 O O . ILE A 1 86 ? 5.705 8.771 -21.642 1.00 59.62 86 ILE A O 1
ATOM 722 N N . ASP A 1 87 ? 3.773 8.361 -22.736 1.00 52.69 87 ASP A N 1
ATOM 723 C CA . ASP A 1 87 ? 4.114 9.164 -23.908 1.00 52.69 87 ASP A CA 1
ATOM 724 C C . ASP A 1 87 ? 4.254 10.603 -23.422 1.00 52.69 87 ASP A C 1
ATOM 726 O O . ASP A 1 87 ? 3.281 11.224 -22.991 1.00 52.69 87 ASP A O 1
ATOM 730 N N . ASN A 1 88 ? 5.488 11.101 -23.398 1.00 54.97 88 ASN A N 1
ATOM 731 C CA . ASN A 1 88 ? 5.771 12.461 -22.995 1.00 54.97 88 ASN A CA 1
ATOM 732 C C . ASN A 1 88 ? 5.710 13.310 -24.269 1.00 54.97 88 ASN A C 1
ATOM 734 O O . ASN A 1 88 ? 6.667 13.282 -25.043 1.00 54.97 88 ASN A O 1
ATOM 738 N N . PRO A 1 89 ? 4.604 14.026 -24.544 1.00 59.44 89 PRO A N 1
ATOM 739 C CA . PRO A 1 89 ? 4.416 14.719 -25.821 1.00 59.44 89 PRO A CA 1
ATOM 740 C C . PRO A 1 89 ? 5.469 15.812 -26.072 1.00 59.44 89 PRO A C 1
ATOM 742 O O . PRO A 1 89 ? 5.635 16.255 -27.210 1.00 59.44 89 PRO A O 1
ATOM 745 N N . ASP A 1 90 ? 6.190 16.215 -25.021 1.00 62.88 90 ASP A N 1
ATOM 746 C CA . ASP A 1 90 ? 7.257 17.213 -25.052 1.00 62.88 90 ASP A CA 1
ATOM 747 C C . ASP A 1 90 ? 8.655 16.618 -25.316 1.00 62.88 90 ASP A C 1
ATOM 749 O O . ASP A 1 90 ? 9.583 17.358 -25.642 1.00 62.88 90 ASP A O 1
ATOM 753 N N . MET A 1 91 ? 8.825 15.293 -25.220 1.00 56.22 91 MET A N 1
ATOM 754 C CA . MET A 1 91 ? 10.038 14.602 -25.670 1.00 56.22 91 MET A CA 1
ATOM 755 C C . MET A 1 91 ? 9.815 14.106 -27.100 1.00 56.22 91 MET A C 1
ATOM 757 O O . MET A 1 91 ? 9.339 12.997 -27.319 1.00 56.22 91 MET A O 1
ATOM 761 N N . LYS A 1 92 ? 10.122 14.950 -28.087 1.00 49.81 92 LYS A N 1
ATOM 762 C CA . LYS A 1 92 ? 10.262 14.503 -29.479 1.00 49.81 92 LYS A CA 1
ATOM 763 C C . LYS A 1 92 ? 11.685 13.991 -29.704 1.00 49.81 92 LYS A C 1
ATOM 765 O O . LYS A 1 92 ? 12.625 14.707 -29.361 1.00 49.81 92 LYS A O 1
ATOM 770 N N . ASP A 1 93 ? 11.791 12.789 -30.271 1.00 56.69 93 ASP A N 1
ATOM 771 C CA . ASP A 1 93 ? 13.022 12.230 -30.854 1.00 56.69 93 ASP A CA 1
ATOM 772 C C . ASP A 1 93 ? 13.604 13.128 -31.963 1.00 56.69 93 ASP A C 1
ATOM 774 O O . ASP A 1 93 ? 12.807 13.747 -32.718 1.00 56.69 93 ASP A O 1
#

Secondary structure (DSSP, 8-state):
----------------HHHHHHHHHHHHHHHHHHHHHHHHTSTT--HHHHHHHHHHHHHHTS-GGGHHHHHHHHHHHHHHHH------TT---

pLDDT: mean 70.64, std 12.4, range [41.62, 88.5]

Sequence (93 aa):
MSEIENAENTENEEKTEREKQMELFGIVLEDLETMIKQKSRHRETPMTDVMIDWLEFAQSQLDEKYVNVNHTINRIIYLMHKGFVIDNPDMKD

Radius of gyration: 23.47 Å; chains: 1; bounding box: 38×24×94 Å